Protein AF-A0A921FA36-F1 (afdb_monomer)

Solvent-accessible surface area (backbone atoms only — not comparable to full-atom values): 3085 Å² total; per-residue (Å²): 118,76,46,76,38,34,49,56,68,44,49,55,46,25,58,75,69,73,39,51,45,32,38,32,46,72,62,85,23,51,83,85,60,52,72,99,79,57,51,72,32,75,45,83,68,53,56,66,79,73,110

Mean predicted aligned error: 3.87 Å

Secondary structure (DSSP, 8-state):
-EEEESSHHHHHHHHHHT-EEEEETTTT--GGGS-SS-EEESSGGGGGGT-

Foldseek 3Di:
DEQEDAALVSVVVCVVVVHAYEHEPVPNHDPVRDDDDHNYDDDPVVVVVVD

Organism: NCBI:txid89059

Nearest PDB structures (foldseek):
  3sd7-assembly1_A  TM=9.083E-01  e=3.451E-01  Clostridioides difficile 630
  2ah5-assembly1_A  TM=8.318E-01  e=2.799E-01  Streptococcus pneumoniae TIGR4
  1zrm-assembly1_A  TM=7.091E-01  e=1.395E+00  Pseudomonas sp. YL
  1jud-assembly1_A  TM=6.951E-01  e=1.395E+00  Pseudomonas sp. YL
  7qiz-assembly1_g  TM=4.823E-01  e=6.049E+00  Solanum lycopersicum

pLDDT: mean 87.15, std 8.41, range [59.25, 94.62]

Sequence (51 aa):
MLFIGDADTDESSAIKAKVAFGGALWGTGTRDNFKSEPLLLDSPEDVIMIV

Structure (mmCIF, N/CA/C/O backbone):
data_AF-A0A921FA36-F1
#
_entry.id   AF-A0A921FA36-F1
#
loop_
_atom_site.group_PDB
_atom_site.id
_atom_site.type_symbol
_atom_site.label_atom_id
_atom_site.label_alt_id
_atom_site.label_comp_id
_atom_site.label_asym_id
_atom_site.label_entity_id
_atom_site.label_seq_id
_atom_site.pdbx_PDB_ins_code
_atom_site.Cartn_x
_atom_site.Cartn_y
_atom_site.Cartn_z
_atom_site.occupancy
_atom_site.B_iso_or_equiv
_atom_site.auth_seq_id
_atom_site.auth_comp_id
_atom_site.auth_asym_id
_atom_site.auth_atom_id
_atom_site.pdbx_PDB_model_num
ATOM 1 N N . MET A 1 1 ? -10.429 -8.426 3.448 1.00 81.44 1 MET A N 1
ATOM 2 C CA . MET A 1 1 ? -10.426 -7.200 2.624 1.00 81.44 1 MET A CA 1
ATOM 3 C C . MET A 1 1 ? -9.043 -6.594 2.760 1.00 81.44 1 MET A C 1
ATOM 5 O O . MET A 1 1 ? -8.591 -6.457 3.890 1.00 81.44 1 MET A O 1
ATOM 9 N N . LEU A 1 2 ? -8.363 -6.353 1.642 1.00 89.56 2 LEU A N 1
ATOM 10 C CA . L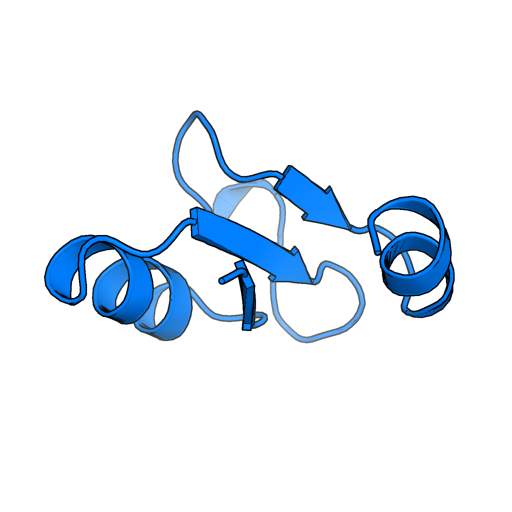EU A 1 2 ? -7.016 -5.785 1.582 1.00 89.56 2 LEU A CA 1
ATOM 11 C C . LEU A 1 2 ? -7.128 -4.420 0.901 1.00 89.56 2 LEU A C 1
ATOM 13 O O . LEU A 1 2 ? -7.788 -4.319 -0.133 1.00 89.56 2 LEU A O 1
ATOM 17 N N . PHE A 1 3 ? -6.533 -3.388 1.493 1.00 92.75 3 PHE A N 1
ATOM 18 C CA . PHE A 1 3 ? -6.410 -2.070 0.881 1.00 92.75 3 PHE A CA 1
ATOM 19 C C . PHE A 1 3 ? -4.957 -1.859 0.456 1.00 92.75 3 PHE A C 1
ATOM 21 O O . PHE A 1 3 ? -4.051 -2.035 1.267 1.00 92.75 3 PHE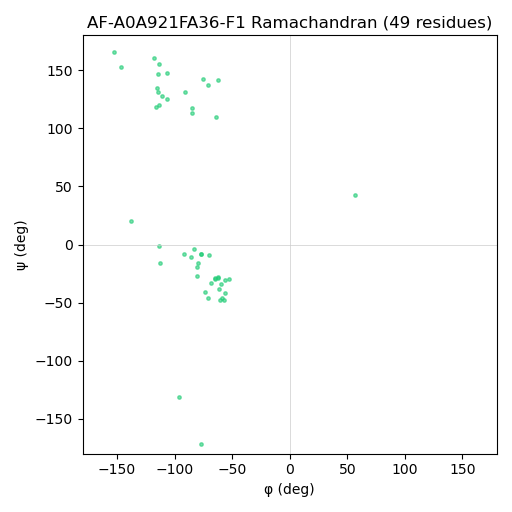 A O 1
ATOM 28 N N . ILE A 1 4 ? -4.746 -1.537 -0.819 1.00 93.25 4 ILE A N 1
ATOM 29 C CA . ILE A 1 4 ? -3.419 -1.341 -1.407 1.00 93.25 4 ILE A CA 1
ATOM 30 C C . ILE A 1 4 ? -3.267 0.139 -1.734 1.00 93.25 4 ILE A C 1
ATOM 32 O O . ILE A 1 4 ? -4.135 0.704 -2.399 1.00 93.25 4 ILE A O 1
ATOM 36 N N . GLY A 1 5 ? -2.180 0.742 -1.266 1.00 93.75 5 GLY A N 1
ATOM 37 C CA . GLY A 1 5 ? -1.859 2.148 -1.498 1.00 93.75 5 GLY A CA 1
ATOM 38 C C . GLY A 1 5 ? -0.355 2.384 -1.462 1.00 93.75 5 GLY A C 1
ATOM 39 O O . GLY A 1 5 ? 0.405 1.521 -1.020 1.00 93.75 5 GLY A O 1
ATOM 40 N N . ASP A 1 6 ? 0.081 3.538 -1.949 1.00 93.81 6 ASP A N 1
ATOM 41 C CA . ASP A 1 6 ? 1.494 3.907 -2.045 1.00 93.81 6 ASP A CA 1
ATOM 42 C C . ASP A 1 6 ? 1.869 5.082 -1.126 1.00 93.81 6 ASP A C 1
ATOM 44 O O . ASP A 1 6 ? 3.041 5.442 -1.054 1.00 93.81 6 ASP A O 1
ATOM 48 N N . AL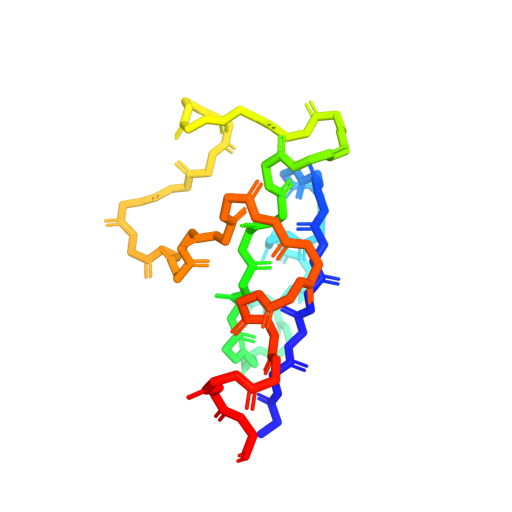A A 1 7 ? 0.915 5.645 -0.377 1.00 91.38 7 ALA A N 1
ATOM 49 C CA . ALA A 1 7 ? 1.157 6.749 0.549 1.00 91.38 7 ALA A CA 1
ATOM 50 C C . ALA A 1 7 ? 0.947 6.373 2.030 1.00 91.38 7 ALA A C 1
ATOM 52 O O . ALA A 1 7 ? 0.161 5.493 2.390 1.00 91.38 7 ALA A O 1
ATOM 53 N N . ASP A 1 8 ? 1.602 7.115 2.924 1.00 89.00 8 ASP A N 1
ATOM 54 C CA . ASP A 1 8 ? 1.419 7.039 4.383 1.00 89.00 8 ASP A CA 1
ATOM 55 C C . ASP A 1 8 ? -0.014 7.416 4.819 1.00 89.00 8 ASP A C 1
ATOM 57 O O . ASP A 1 8 ? -0.551 6.934 5.828 1.00 89.00 8 ASP A O 1
ATOM 61 N N . THR A 1 9 ? -0.671 8.267 4.031 1.00 92.00 9 THR A N 1
ATOM 62 C CA . THR A 1 9 ? -2.080 8.640 4.188 1.00 92.00 9 THR A CA 1
ATOM 63 C C . THR A 1 9 ? -3.031 7.479 3.883 1.00 92.00 9 THR A C 1
ATOM 65 O O . THR A 1 9 ? -4.062 7.358 4.560 1.00 92.00 9 THR A O 1
ATOM 68 N N . ASP A 1 10 ? -2.680 6.589 2.949 1.00 92.06 10 ASP A N 1
ATOM 69 C CA . ASP A 1 10 ? -3.447 5.375 2.648 1.00 92.06 10 ASP A CA 1
ATOM 70 C C . ASP A 1 10 ? -3.328 4.366 3.790 1.00 92.06 10 ASP A C 1
ATOM 72 O O . ASP A 1 10 ? -4.344 3.872 4.285 1.00 92.06 10 ASP A O 1
ATOM 76 N N . GLU A 1 11 ? -2.109 4.138 4.292 1.00 91.50 11 GLU A N 1
ATOM 77 C CA . GLU A 1 11 ? -1.860 3.283 5.460 1.00 91.50 11 GLU A CA 1
ATOM 78 C C . GLU A 1 11 ? -2.661 3.784 6.673 1.00 91.50 11 GLU A C 1
ATOM 80 O O . GLU A 1 11 ? -3.395 3.035 7.327 1.00 91.50 11 GLU A O 1
ATOM 85 N N . SER A 1 12 ? -2.595 5.090 6.940 1.00 91.44 12 SER A N 1
ATOM 86 C CA . SER A 1 12 ? -3.350 5.729 8.021 1.00 91.44 12 SER A CA 1
ATOM 87 C C . SER A 1 12 ? -4.864 5.554 7.866 1.00 91.44 12 SER A C 1
ATOM 89 O O . SER A 1 12 ? -5.583 5.437 8.864 1.00 91.44 12 SER A O 1
ATOM 91 N N . SER A 1 13 ? -5.363 5.529 6.631 1.00 93.56 13 SER A N 1
ATOM 92 C CA . SER A 1 13 ? -6.778 5.296 6.332 1.00 93.56 13 SER A CA 1
ATOM 93 C C . SER A 1 13 ? -7.161 3.827 6.532 1.00 93.56 13 SER A C 1
ATOM 95 O O . SER A 1 13 ? -8.193 3.555 7.150 1.00 93.56 13 SER A O 1
ATOM 97 N N . ALA A 1 14 ? -6.303 2.888 6.122 1.00 92.81 14 ALA A N 1
ATOM 98 C CA . ALA A 1 14 ? -6.475 1.452 6.349 1.00 92.81 14 ALA A CA 1
ATOM 99 C C . ALA A 1 14 ? -6.573 1.119 7.846 1.00 92.81 14 ALA A C 1
ATOM 101 O O . ALA A 1 14 ? -7.499 0.428 8.280 1.00 92.81 14 ALA A O 1
ATOM 102 N N . ILE A 1 15 ? -5.667 1.691 8.649 1.00 91.19 15 ILE A N 1
ATOM 103 C CA . ILE A 1 15 ? -5.629 1.523 10.107 1.00 91.19 15 ILE A CA 1
ATOM 104 C C . ILE A 1 15 ? -6.929 2.033 10.742 1.00 91.19 15 ILE A C 1
ATOM 106 O O . ILE A 1 15 ? -7.545 1.328 11.543 1.00 91.19 15 ILE A O 1
ATOM 110 N N . LYS A 1 16 ? -7.388 3.237 10.367 1.00 93.75 16 LYS A N 1
ATOM 111 C CA . LYS A 1 16 ? -8.652 3.810 10.872 1.00 93.75 16 LYS A CA 1
ATOM 112 C C . LYS A 1 16 ? -9.862 2.951 10.504 1.00 93.75 16 LYS A C 1
ATOM 114 O O . LYS A 1 16 ? -10.764 2.791 11.324 1.00 93.75 16 LYS A O 1
ATOM 119 N N . ALA A 1 17 ? -9.866 2.389 9.298 1.00 94.62 17 ALA A N 1
ATOM 120 C CA . ALA A 1 17 ? -10.916 1.499 8.816 1.00 94.62 17 ALA A CA 1
ATOM 121 C C . ALA A 1 17 ? -10.820 0.069 9.384 1.00 94.62 17 ALA A C 1
ATOM 123 O O . ALA A 1 17 ? -11.745 -0.716 9.184 1.00 94.62 17 ALA A O 1
ATOM 124 N N . LYS A 1 18 ? -9.739 -0.269 10.108 1.00 92.75 18 LYS A N 1
ATOM 125 C CA . LYS A 1 18 ? -9.429 -1.621 10.606 1.00 92.75 18 LYS A CA 1
ATOM 126 C C . LYS A 1 18 ? -9.356 -2.664 9.481 1.00 92.75 18 LYS A C 1
ATOM 128 O O . LYS A 1 18 ? -9.875 -3.771 9.616 1.00 92.75 18 LYS A O 1
ATOM 133 N N . VAL A 1 19 ? -8.716 -2.302 8.371 1.00 91.62 19 VAL A N 1
ATOM 134 C CA . VAL A 1 19 ? -8.504 -3.166 7.198 1.00 91.62 19 VAL A CA 1
ATOM 135 C C . VAL A 1 19 ? -7.007 -3.437 7.033 1.00 91.62 19 VAL A C 1
ATOM 137 O O . VAL A 1 19 ? -6.186 -2.579 7.350 1.00 91.62 19 VAL A O 1
ATOM 140 N N . ALA A 1 20 ? -6.648 -4.630 6.549 1.00 91.12 20 ALA A N 1
ATOM 141 C CA . ALA A 1 20 ? -5.261 -4.961 6.229 1.00 91.12 20 ALA A CA 1
ATOM 142 C C . ALA A 1 20 ? -4.725 -4.037 5.124 1.00 91.12 20 ALA A C 1
ATOM 144 O O . ALA A 1 20 ? -5.451 -3.730 4.173 1.00 91.12 20 ALA A O 1
ATOM 145 N N . PHE A 1 21 ? -3.461 -3.631 5.241 1.00 92.50 21 PHE A N 1
ATOM 146 C CA . PHE A 1 21 ? -2.810 -2.725 4.300 1.00 92.50 21 PHE A CA 1
ATOM 147 C C . PHE A 1 21 ? -1.653 -3.408 3.567 1.00 92.50 21 PHE A C 1
ATOM 149 O O . PHE A 1 21 ? -0.838 -4.093 4.191 1.00 92.50 21 PHE A O 1
ATOM 156 N N . GLY A 1 22 ? -1.598 -3.201 2.252 1.00 93.19 22 GLY A N 1
ATOM 157 C CA . GLY A 1 22 ? -0.464 -3.544 1.403 1.00 93.19 22 GLY A CA 1
ATOM 158 C C . GLY A 1 22 ? 0.188 -2.280 0.845 1.00 93.19 22 GLY A C 1
ATOM 159 O O . GLY A 1 22 ? -0.475 -1.511 0.151 1.00 93.19 22 GLY A O 1
ATOM 160 N N . GLY A 1 23 ? 1.468 -2.063 1.142 1.00 93.81 23 GLY A N 1
ATOM 161 C CA . GLY A 1 23 ? 2.232 -0.919 0.647 1.00 93.81 23 GLY A CA 1
ATOM 162 C C . GLY A 1 23 ? 2.803 -1.196 -0.741 1.00 93.81 23 GLY A C 1
ATOM 163 O O . GLY A 1 23 ? 3.627 -2.095 -0.895 1.00 93.81 23 GLY A O 1
ATOM 164 N N . ALA A 1 24 ? 2.387 -0.425 -1.743 1.00 93.88 24 ALA A N 1
ATOM 165 C CA . ALA A 1 24 ? 2.891 -0.518 -3.110 1.00 93.88 24 ALA A CA 1
ATOM 166 C C . ALA A 1 24 ? 4.181 0.303 -3.282 1.00 93.88 24 ALA A C 1
ATOM 168 O O . ALA A 1 24 ? 4.157 1.533 -3.231 1.00 93.88 24 ALA A O 1
ATOM 169 N N . LEU A 1 25 ? 5.307 -0.374 -3.525 1.00 92.38 25 LEU A N 1
ATOM 170 C CA . LEU A 1 25 ? 6.624 0.255 -3.699 1.00 92.38 25 LEU A CA 1
ATOM 171 C C . LEU A 1 25 ? 6.896 0.727 -5.138 1.00 92.38 25 LEU A C 1
ATOM 173 O O . LEU A 1 25 ? 7.862 1.445 -5.375 1.00 92.38 25 LEU A O 1
ATOM 177 N N . TRP A 1 26 ? 6.052 0.349 -6.104 1.00 91.44 26 TRP A N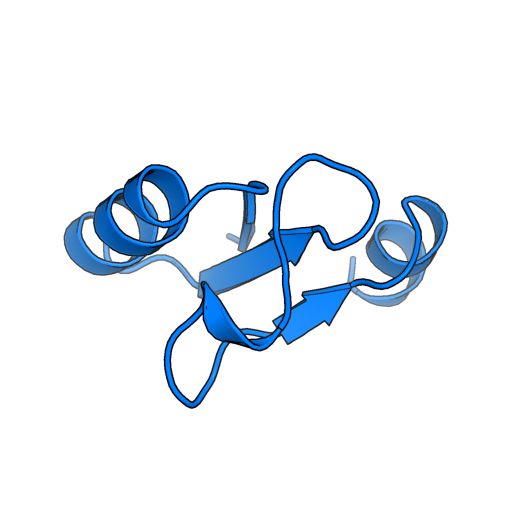 1
ATOM 178 C CA . TRP A 1 26 ? 6.159 0.7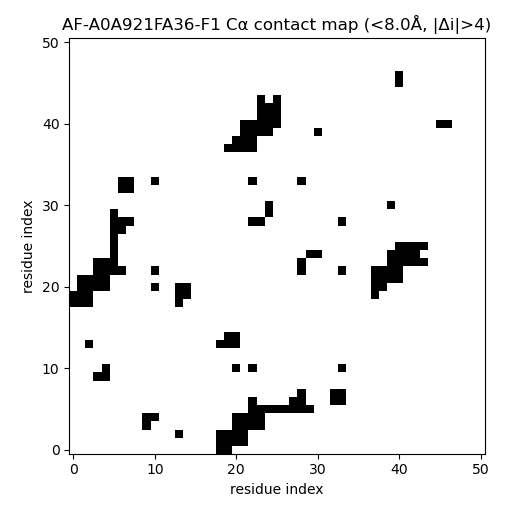90 -7.506 1.00 91.44 26 TRP A CA 1
ATOM 179 C C . TRP A 1 26 ? 5.531 2.168 -7.779 1.00 91.44 26 TRP A C 1
ATOM 181 O O . TRP A 1 26 ? 5.567 2.644 -8.914 1.00 91.44 26 TRP A O 1
ATOM 191 N N . GLY A 1 27 ? 4.901 2.777 -6.771 1.00 87.00 27 GLY A N 1
ATOM 192 C CA . GLY A 1 27 ? 4.342 4.126 -6.834 1.00 87.00 27 GLY A CA 1
ATOM 193 C C . GLY A 1 27 ? 5.303 5.165 -6.260 1.00 87.00 27 GLY A C 1
ATOM 194 O O . GLY A 1 27 ? 6.487 5.209 -6.588 1.00 87.00 27 GLY A O 1
ATOM 195 N N . THR A 1 28 ? 4.777 6.017 -5.388 1.00 85.19 28 THR A N 1
ATOM 196 C CA . THR A 1 28 ? 5.543 7.008 -4.618 1.00 85.19 28 THR A CA 1
ATOM 197 C C . THR A 1 28 ? 6.001 6.492 -3.250 1.00 85.19 28 THR A C 1
ATOM 199 O O . THR A 1 28 ? 6.804 7.146 -2.579 1.00 85.19 28 THR A O 1
ATOM 202 N N . GLY A 1 29 ? 5.524 5.313 -2.847 1.00 81.12 29 GLY A N 1
ATOM 203 C CA . GLY A 1 29 ? 5.839 4.685 -1.572 1.00 81.12 29 GLY A CA 1
ATOM 204 C C . GLY A 1 29 ? 7.269 4.168 -1.500 1.00 81.12 29 GLY A C 1
ATOM 205 O O . GLY A 1 29 ? 7.767 3.528 -2.422 1.00 81.12 29 GLY A O 1
ATOM 206 N N . THR A 1 30 ? 7.927 4.396 -0.365 1.00 82.75 30 THR A N 1
ATOM 207 C CA . THR A 1 30 ? 9.220 3.776 -0.047 1.00 82.75 30 THR A CA 1
ATOM 208 C C . THR A 1 30 ? 9.086 2.900 1.193 1.00 82.75 30 THR A C 1
ATOM 210 O O . THR A 1 30 ? 8.162 3.080 1.985 1.00 82.75 30 THR A O 1
ATOM 213 N N . ARG A 1 31 ? 10.022 1.964 1.397 1.00 82.81 31 ARG A N 1
ATOM 214 C CA . ARG A 1 31 ? 10.032 1.093 2.587 1.00 82.81 31 ARG A CA 1
ATOM 215 C C . ARG A 1 31 ? 10.040 1.888 3.899 1.00 82.81 31 ARG A C 1
ATOM 217 O O . ARG A 1 31 ? 9.456 1.431 4.872 1.00 82.81 31 ARG A O 1
ATOM 224 N N . ASP A 1 32 ? 10.640 3.076 3.896 1.00 82.69 32 ASP A N 1
ATOM 225 C CA . ASP A 1 32 ? 10.741 3.947 5.069 1.00 82.69 32 ASP A CA 1
ATOM 226 C C . ASP A 1 32 ? 9.444 4.739 5.336 1.00 82.69 32 ASP A C 1
ATOM 228 O O . ASP A 1 32 ? 9.261 5.272 6.430 1.00 82.69 32 ASP A O 1
ATOM 232 N N . ASN A 1 33 ? 8.536 4.821 4.352 1.00 79.81 33 ASN A N 1
ATOM 233 C CA . ASN A 1 33 ? 7.270 5.557 4.465 1.00 79.81 33 ASN A CA 1
ATOM 234 C C . ASN A 1 33 ? 6.188 4.766 5.211 1.00 79.81 33 ASN A C 1
ATOM 236 O O . ASN A 1 33 ? 5.208 5.357 5.664 1.00 79.81 33 ASN A O 1
ATOM 240 N N . PHE A 1 34 ? 6.341 3.447 5.308 1.00 82.62 34 PHE A N 1
ATOM 241 C CA . PHE A 1 34 ? 5.343 2.564 5.893 1.00 82.62 34 PHE A CA 1
ATOM 242 C C . PHE A 1 34 ? 5.797 2.075 7.275 1.00 82.62 34 PHE A C 1
ATOM 244 O O . PHE A 1 34 ? 6.992 1.953 7.547 1.00 82.62 34 PHE A O 1
ATOM 251 N N . LYS A 1 35 ? 4.853 1.840 8.194 1.00 79.25 35 LYS A N 1
ATOM 252 C CA . LYS A 1 35 ? 5.168 1.453 9.583 1.00 79.25 35 LYS A CA 1
ATOM 253 C C . LYS A 1 35 ? 5.580 -0.022 9.665 1.00 79.25 35 LYS A C 1
ATOM 255 O O . LYS A 1 35 ? 5.839 -0.653 8.658 1.00 79.25 35 LYS A O 1
ATOM 260 N N . SER A 1 36 ? 5.736 -0.583 10.865 1.00 64.19 36 SER A N 1
ATOM 261 C CA . SER A 1 36 ? 6.510 -1.822 11.084 1.00 64.19 36 SER A CA 1
ATOM 262 C C . SER A 1 36 ? 5.927 -3.148 10.556 1.00 64.19 36 SER A C 1
ATOM 264 O O . SER A 1 36 ? 6.647 -4.139 10.603 1.00 64.19 36 SER A O 1
ATOM 266 N N . GLU A 1 37 ? 4.681 -3.217 10.071 1.00 62.91 37 GLU A N 1
ATOM 267 C CA . GLU A 1 37 ? 4.046 -4.491 9.647 1.00 62.91 37 GLU A CA 1
ATOM 268 C C . GLU A 1 37 ? 3.209 -4.508 8.334 1.00 62.91 37 GLU A C 1
ATOM 270 O O . GLU A 1 37 ? 2.380 -5.405 8.168 1.00 62.91 37 GLU A O 1
ATOM 275 N N . PRO A 1 38 ? 3.342 -3.583 7.369 1.00 67.44 38 PRO A N 1
ATOM 276 C CA . PRO A 1 38 ? 2.603 -3.675 6.127 1.00 67.44 38 PRO A CA 1
ATOM 277 C C . PRO A 1 38 ? 3.206 -4.752 5.238 1.00 67.44 38 PRO A C 1
ATOM 279 O O . PRO A 1 38 ? 4.421 -4.922 5.134 1.00 67.44 38 PRO A O 1
ATOM 282 N N . LEU A 1 39 ? 2.320 -5.463 4.554 1.00 87.06 39 LEU A N 1
ATOM 283 C CA . LEU A 1 39 ? 2.704 -6.297 3.433 1.00 87.06 39 LEU A CA 1
ATOM 284 C C . LEU A 1 39 ? 3.262 -5.374 2.344 1.00 87.06 39 LEU A C 1
ATOM 286 O O . LEU A 1 39 ? 2.515 -4.592 1.765 1.00 87.06 39 LEU A O 1
ATOM 290 N N . LEU A 1 40 ? 4.568 -5.415 2.100 1.00 90.50 40 LEU A N 1
ATOM 291 C CA . LEU A 1 40 ? 5.202 -4.584 1.080 1.00 90.50 40 LEU A CA 1
ATOM 292 C C . LEU A 1 40 ? 5.241 -5.330 -0.249 1.00 90.50 40 LEU A C 1
ATOM 294 O O . LEU A 1 40 ? 5.640 -6.491 -0.298 1.00 90.50 40 LEU A O 1
ATOM 298 N N . LEU A 1 41 ? 4.815 -4.644 -1.302 1.00 91.69 41 LEU A N 1
ATOM 299 C CA . LEU A 1 41 ? 4.667 -5.179 -2.646 1.00 91.69 41 LEU A CA 1
ATOM 300 C C . LEU A 1 41 ? 5.645 -4.436 -3.560 1.00 91.69 41 LEU A C 1
ATOM 302 O O . LEU A 1 41 ? 5.565 -3.213 -3.690 1.00 91.69 41 LEU A O 1
ATOM 306 N N . ASP A 1 42 ? 6.586 -5.157 -4.162 1.00 91.56 42 ASP A N 1
ATOM 307 C CA . ASP A 1 42 ? 7.645 -4.588 -4.999 1.00 91.56 42 ASP A CA 1
ATOM 308 C C . ASP A 1 42 ? 7.148 -4.292 -6.426 1.00 91.56 42 ASP A C 1
ATOM 310 O O . ASP A 1 42 ? 7.644 -3.372 -7.077 1.00 91.56 42 ASP A O 1
ATOM 314 N N . SER A 1 43 ? 6.134 -5.021 -6.902 1.00 92.69 43 SER A N 1
ATOM 315 C CA . SER A 1 43 ? 5.574 -4.905 -8.253 1.00 92.69 43 SER A CA 1
ATOM 316 C C . SER A 1 43 ? 4.057 -5.168 -8.311 1.00 92.69 43 SER A C 1
ATOM 318 O O . SER A 1 43 ? 3.536 -5.910 -7.472 1.00 92.69 43 SER A O 1
ATOM 320 N N . PRO A 1 44 ? 3.312 -4.598 -9.285 1.00 91.25 44 PRO A N 1
ATOM 321 C CA . PRO A 1 44 ? 1.877 -4.861 -9.440 1.00 91.25 44 PRO A CA 1
ATOM 322 C C . PRO A 1 44 ? 1.520 -6.353 -9.521 1.00 91.25 44 PRO A C 1
ATOM 324 O O . PRO A 1 44 ? 0.435 -6.760 -9.109 1.00 91.25 44 PRO A O 1
ATOM 327 N N . GLU A 1 45 ? 2.430 -7.173 -10.039 1.00 93.88 45 GLU A N 1
ATOM 328 C CA . GLU A 1 45 ?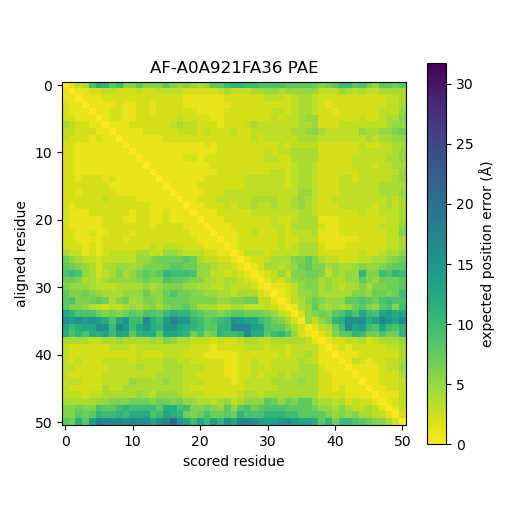 2.304 -8.621 -10.152 1.00 93.88 45 GLU A CA 1
ATOM 329 C C . GLU A 1 45 ? 2.238 -9.313 -8.785 1.00 93.88 45 GLU A C 1
ATOM 331 O O . GLU A 1 45 ? 1.559 -10.334 -8.653 1.00 93.88 45 GLU A O 1
ATOM 336 N N . ASP A 1 46 ? 2.855 -8.737 -7.751 1.00 88.94 46 ASP A N 1
ATOM 337 C CA . ASP A 1 46 ? 2.829 -9.291 -6.395 1.00 88.94 46 ASP A CA 1
ATOM 338 C C . ASP A 1 46 ? 1.406 -9.350 -5.839 1.00 88.94 46 ASP A C 1
ATOM 3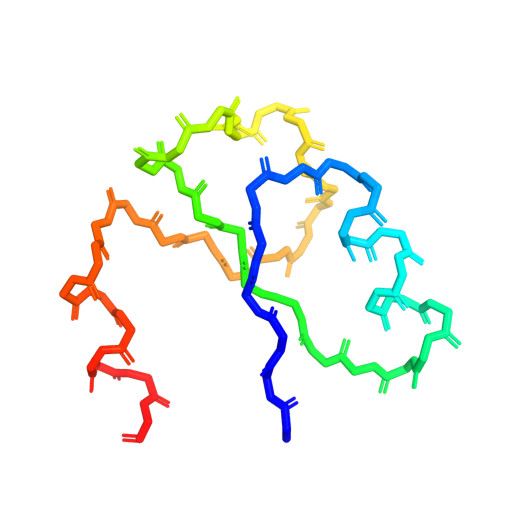40 O O . ASP A 1 46 ? 1.083 -10.264 -5.084 1.00 88.94 46 ASP A O 1
ATOM 344 N N . VAL A 1 47 ? 0.522 -8.441 -6.274 1.00 88.31 47 VAL A N 1
ATOM 345 C CA . VAL A 1 47 ? -0.901 -8.444 -5.899 1.00 88.31 47 VAL A CA 1
ATOM 346 C C . VAL A 1 47 ? -1.549 -9.779 -6.247 1.00 88.31 47 VAL A C 1
ATOM 348 O O . VAL A 1 47 ? -2.301 -10.316 -5.440 1.00 88.31 47 VAL A O 1
ATOM 351 N N . ILE A 1 48 ? -1.224 -10.340 -7.415 1.00 85.75 48 ILE A N 1
ATOM 352 C CA . ILE A 1 48 ? -1.809 -11.586 -7.926 1.00 85.75 48 ILE A CA 1
ATOM 353 C C . ILE A 1 48 ? -1.435 -12.776 -7.033 1.00 85.75 48 ILE A C 1
ATOM 355 O O . ILE A 1 48 ? -2.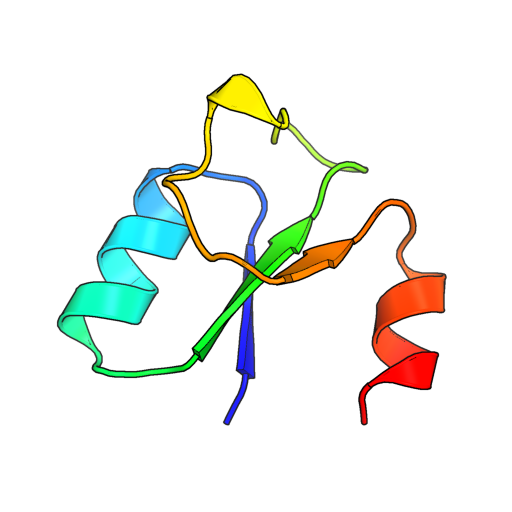214 -13.715 -6.915 1.00 85.75 48 ILE A O 1
ATOM 359 N N . MET A 1 49 ? -0.275 -12.735 -6.370 1.00 79.00 49 MET A N 1
ATOM 360 C CA . MET A 1 49 ? 0.191 -13.820 -5.500 1.00 79.00 49 MET A CA 1
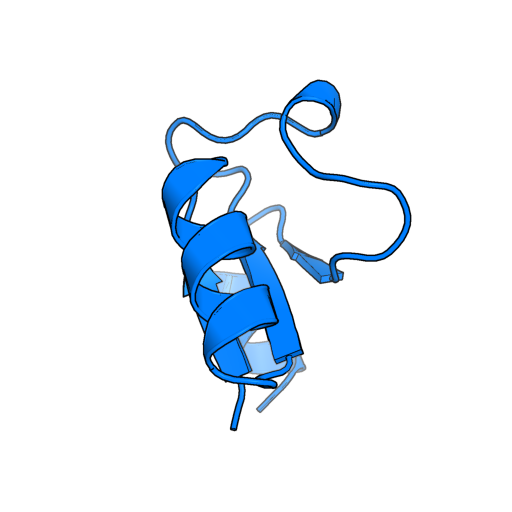ATOM 361 C C . MET A 1 49 ? -0.506 -13.861 -4.129 1.00 79.00 49 MET A C 1
ATOM 363 O O . MET A 1 49 ? -0.284 -14.801 -3.367 1.00 79.00 49 MET A O 1
ATOM 367 N N . ILE A 1 50 ? -1.312 -12.847 -3.797 1.00 76.56 50 ILE A N 1
ATOM 368 C CA . ILE A 1 50 ? -1.896 -12.653 -2.459 1.00 76.56 50 ILE A CA 1
ATOM 369 C C . ILE A 1 50 ? -3.424 -12.844 -2.465 1.00 76.56 50 ILE A C 1
ATOM 371 O O . ILE A 1 50 ? -4.021 -12.988 -1.395 1.00 76.56 50 ILE A O 1
ATOM 375 N N . VAL A 1 51 ? -4.060 -12.832 -3.645 1.00 59.25 51 VAL A N 1
ATOM 376 C CA . VAL A 1 51 ? -5.522 -12.974 -3.810 1.00 59.25 51 VAL A CA 1
ATOM 377 C C . VAL A 1 51 ? -5.967 -14.427 -3.897 1.00 59.25 51 VAL A C 1
ATOM 379 O O . VAL A 1 51 ? -5.276 -15.227 -4.563 1.00 59.25 51 VAL A O 1
#

Radius of gyration: 9.9 Å; Cα contacts (8 Å, |Δi|>4): 79; chains: 1; bounding box: 22×22×21 Å